Protein AF-A0A821VCJ5-F1 (afdb_monomer_lite)

pLDDT: mean 86.92, std 11.86, range [32.34, 96.31]

Radius of gyration: 21.26 Å; chains: 1; bounding box: 59×39×50 Å

Secondary structure (DSSP, 8-state):
-------TTSSGGG----PPBPHHHHHHHHHHHHHHTT----HHHHHHHHHHHHT-S-B-HHHHHHHHHHHTT--TTSPP-GGGGG--SHHHHHHHHHHHHHHHS-HHHHHHHHHHHHH-BTB--HHHHHHHHHT-HHHHHHH-SS---SS----HHHHHHHHHHTTTT------

Foldseek 3Di:
DDPPDDDPVVCPVVDDDDAFDDLVVLLVVLVVVCVVVVHDEDPVRSVVVSVLRVPAPTHDPLNSVLVSLVVVVDDNPDDDDPCVSVQHDNVSSVVVLLVVLCVVAVVVLLVLLVVVQVPDPPGDDLVRSQVVCLVDPVSLCSVQVPHDDPRRTDDSVRVVVSCVSCVVPDDDDDD

Sequence (175 aa):
INYNQLSSNDTEHLLVTVPPFEVSTVEIVYNDWLAMKKRSLSDEQRLFIRDLMEERNEILPLYMKLVFDIILTWHSYDSINIELKKLRNVDDCIRYLFNHLEKVHNRLLFIRAICYMTSCRNCISQNELEDVLSLDDEVLESVFQHYIPPVRRLPGILWTRIRNDLDEYITEKRS

Structure (mmCIF, N/CA/C/O backbone):
data_AF-A0A821VCJ5-F1
#
_entry.id   AF-A0A821VCJ5-F1
#
loop_
_atom_site.group_PDB
_atom_site.id
_atom_site.type_symbol
_atom_site.label_atom_id
_atom_site.label_alt_id
_atom_site.label_comp_id
_atom_site.label_asym_id
_atom_site.label_entity_id
_atom_site.label_seq_id
_atom_site.pdbx_PDB_ins_code
_atom_site.Cartn_x
_atom_site.Cartn_y
_atom_site.Cartn_z
_atom_site.occupancy
_atom_site.B_iso_or_equiv
_atom_site.auth_seq_id
_atom_site.auth_comp_id
_atom_site.auth_asym_id
_atom_site.auth_atom_id
_atom_site.pdbx_PDB_model_num
ATOM 1 N N . ILE A 1 1 ? -30.385 19.627 -28.552 1.00 39.03 1 ILE A N 1
ATOM 2 C CA . ILE A 1 1 ? -31.056 19.342 -27.263 1.00 39.03 1 ILE A CA 1
ATOM 3 C C . ILE A 1 1 ? -30.229 20.047 -26.197 1.00 39.03 1 ILE A C 1
ATOM 5 O O . ILE A 1 1 ? -29.035 19.792 -26.114 1.00 39.03 1 ILE A O 1
ATOM 9 N N . ASN A 1 2 ? -30.816 21.055 -25.550 1.00 32.34 2 ASN A N 1
ATOM 10 C CA . ASN A 1 2 ? -30.153 21.966 -24.611 1.00 32.34 2 ASN A CA 1
ATOM 11 C C . ASN A 1 2 ? -29.788 21.226 -23.315 1.00 32.34 2 ASN A C 1
ATOM 13 O O . ASN A 1 2 ? -30.684 20.780 -22.611 1.00 32.34 2 ASN A O 1
ATOM 17 N N . TYR A 1 3 ? -28.498 21.147 -22.983 1.00 37.41 3 TYR A N 1
ATOM 18 C CA . TYR A 1 3 ? -27.986 20.552 -21.736 1.00 37.41 3 TYR A CA 1
ATOM 19 C C . TYR A 1 3 ? -27.952 21.532 -20.542 1.00 37.41 3 TYR A C 1
ATOM 21 O O . TYR A 1 3 ? -27.331 21.242 -19.529 1.00 37.41 3 TYR A O 1
ATOM 29 N N . ASN A 1 4 ? -28.621 22.688 -20.629 1.00 47.66 4 ASN A N 1
ATOM 30 C CA . ASN A 1 4 ? -28.486 23.776 -19.645 1.00 47.66 4 ASN A CA 1
ATOM 31 C C . ASN A 1 4 ? -29.673 23.942 -18.678 1.00 47.66 4 ASN A C 1
ATOM 33 O O . ASN A 1 4 ? -29.868 25.027 -18.138 1.00 47.66 4 ASN A O 1
ATOM 37 N N . GLN A 1 5 ? -30.468 22.898 -18.435 1.00 49.53 5 GLN A N 1
ATOM 38 C CA . GLN A 1 5 ? -31.529 22.929 -17.418 1.00 49.53 5 GLN A CA 1
ATOM 39 C C . GLN A 1 5 ? -31.652 21.580 -16.699 1.00 49.53 5 GLN A C 1
ATOM 41 O O . GLN A 1 5 ? -32.649 20.882 -16.830 1.00 49.53 5 GLN A O 1
ATOM 46 N N . LEU A 1 6 ? -30.630 21.206 -15.933 1.00 47.25 6 LEU A N 1
ATOM 47 C CA . LEU A 1 6 ? -30.836 20.372 -14.750 1.00 47.25 6 LEU A CA 1
ATOM 48 C C . LEU A 1 6 ? -30.733 21.320 -13.561 1.00 47.25 6 LEU A C 1
ATOM 50 O O . LEU A 1 6 ? -29.673 21.897 -13.315 1.00 47.25 6 LEU A O 1
ATOM 54 N N . SER A 1 7 ? -31.866 21.569 -12.903 1.00 50.34 7 SER A N 1
ATOM 55 C CA . SER A 1 7 ? -31.877 22.338 -11.665 1.00 50.34 7 SER A CA 1
ATOM 56 C C . SER A 1 7 ? -31.077 21.552 -10.626 1.00 50.34 7 SER A C 1
ATOM 58 O O . SER A 1 7 ? -31.217 20.334 -10.521 1.00 50.34 7 SER A O 1
ATOM 60 N N . SER A 1 8 ? -30.225 22.231 -9.861 1.00 53.94 8 SER A N 1
ATOM 61 C CA . SER A 1 8 ? -29.384 21.607 -8.830 1.00 53.94 8 SER A CA 1
ATOM 62 C C . SER A 1 8 ? -30.179 20.856 -7.744 1.00 53.94 8 SER A C 1
ATOM 64 O O . SER A 1 8 ? -29.584 20.103 -6.982 1.00 53.94 8 SER A O 1
ATOM 66 N N . ASN A 1 9 ? -31.509 21.013 -7.705 1.00 53.78 9 ASN A N 1
ATOM 67 C CA . ASN A 1 9 ? -32.410 20.371 -6.746 1.00 53.78 9 ASN A CA 1
ATOM 68 C C . ASN A 1 9 ? -32.929 18.992 -7.201 1.00 53.78 9 ASN A C 1
ATOM 70 O O . ASN A 1 9 ? -33.400 18.220 -6.369 1.00 53.78 9 ASN A O 1
ATOM 74 N N . ASP A 1 10 ? -32.832 18.640 -8.490 1.00 55.34 10 ASP A N 1
ATOM 75 C CA . ASP A 1 10 ? -33.357 17.360 -9.003 1.00 55.34 10 ASP A CA 1
ATOM 76 C C . ASP A 1 10 ? -32.379 16.182 -8.839 1.00 55.34 10 ASP A C 1
ATOM 78 O O . ASP A 1 10 ? -32.692 15.054 -9.200 1.00 55.34 10 ASP A O 1
ATOM 82 N N . THR A 1 11 ? -31.185 16.414 -8.290 1.00 57.66 11 THR A N 1
ATOM 83 C CA . THR A 1 11 ? -30.186 15.359 -8.038 1.00 57.66 11 THR A CA 1
ATOM 84 C C . THR A 1 11 ? -29.962 15.063 -6.557 1.00 57.66 11 THR A C 1
ATOM 86 O O . THR A 1 11 ? -29.287 14.090 -6.237 1.00 57.66 11 THR A O 1
ATOM 89 N N . GLU A 1 12 ? -30.537 15.847 -5.638 1.00 59.44 12 GLU A N 1
ATOM 90 C CA . GLU A 1 12 ? -30.330 15.672 -4.189 1.00 59.44 12 GLU A CA 1
ATOM 91 C C . GLU A 1 12 ? -30.885 14.341 -3.661 1.00 59.44 12 GLU A C 1
ATOM 93 O O . GLU A 1 12 ? -30.270 13.704 -2.813 1.00 59.44 12 GLU A O 1
ATOM 98 N N . HIS A 1 13 ? -31.992 13.853 -4.226 1.00 64.44 13 HIS A N 1
ATOM 99 C CA . HIS A 1 13 ? -32.600 12.569 -3.856 1.00 64.44 13 HIS A CA 1
ATOM 100 C C . HIS A 1 13 ? -31.836 11.337 -4.379 1.00 64.44 13 HIS A C 1
ATOM 102 O O . HIS A 1 13 ? -32.213 10.207 -4.075 1.00 64.44 13 HIS A O 1
ATOM 108 N N . LEU A 1 14 ? -30.762 11.541 -5.151 1.00 76.44 14 LEU A N 1
ATOM 109 C CA . LEU A 1 14 ? -29.856 10.490 -5.631 1.00 76.44 14 LEU A CA 1
ATOM 110 C C . LEU A 1 14 ? -28.518 10.470 -4.872 1.00 76.44 14 LEU A C 1
ATOM 112 O O . LEU A 1 14 ? -27.674 9.615 -5.143 1.00 76.44 14 LEU A O 1
ATOM 116 N N . LEU A 1 15 ? -28.307 11.399 -3.936 1.00 75.75 15 LEU A N 1
ATOM 117 C CA . LEU A 1 15 ? -27.090 11.478 -3.137 1.00 75.75 15 LEU A CA 1
ATOM 118 C C . LEU A 1 15 ? -27.295 10.741 -1.814 1.00 75.75 15 LEU A C 1
ATOM 120 O O . LEU A 1 15 ? -28.145 11.100 -1.004 1.00 75.75 15 LEU A O 1
ATOM 124 N N . VAL A 1 16 ? -26.482 9.712 -1.579 1.00 79.56 16 VAL A N 1
ATOM 125 C CA . VAL A 1 16 ? -26.410 9.034 -0.283 1.00 79.56 16 VAL A CA 1
ATOM 126 C C . VAL A 1 16 ? -25.187 9.559 0.455 1.00 79.56 16 VAL A C 1
ATOM 128 O O . VAL A 1 16 ? -24.051 9.308 0.053 1.00 79.56 16 VAL A O 1
ATOM 131 N N . THR A 1 17 ? -25.411 10.300 1.538 1.00 77.19 17 THR A N 1
ATOM 132 C CA . THR A 1 17 ? -24.334 10.751 2.423 1.00 77.19 17 THR A CA 1
ATOM 133 C C . THR A 1 17 ? -23.887 9.595 3.306 1.00 77.19 17 THR A C 1
ATOM 135 O O . THR A 1 17 ? -24.695 9.039 4.050 1.00 77.19 17 THR A O 1
ATOM 138 N N . VAL A 1 18 ? -22.604 9.247 3.247 1.00 77.56 18 VAL A N 1
ATOM 139 C CA . VAL A 1 18 ? -22.009 8.250 4.142 1.00 77.56 18 VAL A CA 1
ATOM 140 C C . VAL A 1 18 ? -21.472 8.983 5.372 1.00 77.56 18 VAL A C 1
ATOM 142 O O . VAL A 1 18 ? -20.520 9.753 5.226 1.00 77.56 18 VAL A O 1
ATOM 145 N N . PRO A 1 19 ? -22.079 8.809 6.561 1.00 81.62 19 PRO A N 1
ATOM 146 C CA . PRO A 1 19 ? -21.591 9.455 7.767 1.00 81.62 19 PRO A CA 1
ATOM 147 C C . PRO A 1 19 ? -20.259 8.833 8.222 1.00 81.62 19 PRO A C 1
ATOM 149 O O . PRO A 1 19 ? -19.937 7.701 7.847 1.00 81.62 19 PRO A O 1
ATOM 152 N N . PRO A 1 20 ? -19.489 9.548 9.053 1.00 83.38 20 PRO A N 1
ATOM 153 C CA . PRO A 1 20 ? -18.315 8.993 9.715 1.00 83.38 20 PRO A CA 1
ATOM 154 C C . PRO A 1 20 ? -18.665 7.800 10.603 1.00 83.38 20 PRO A C 1
ATOM 156 O O . PRO A 1 20 ? -19.774 7.703 11.130 1.00 83.38 20 PRO A O 1
ATOM 159 N N . PHE A 1 21 ? -17.701 6.904 10.793 1.00 84.81 21 PHE A N 1
ATOM 160 C CA . PHE A 1 21 ? -17.881 5.733 11.642 1.00 84.81 21 PHE A CA 1
ATOM 161 C C . PHE A 1 21 ? -17.772 6.074 13.131 1.00 84.81 21 PHE A C 1
ATOM 163 O O . PHE A 1 21 ? -16.904 6.840 13.550 1.00 84.81 21 PHE A O 1
ATOM 170 N N . GLU A 1 22 ? -18.606 5.420 13.940 1.00 86.56 22 GLU A N 1
ATOM 171 C CA . GLU A 1 22 ? -18.414 5.327 15.388 1.00 86.56 22 GLU A CA 1
ATOM 172 C C . GLU A 1 22 ? -17.363 4.261 15.724 1.00 86.56 22 GLU A C 1
ATOM 174 O O . GLU A 1 22 ? -17.281 3.228 15.055 1.00 86.56 22 GLU A O 1
ATOM 179 N N . VAL A 1 23 ? -16.604 4.460 16.807 1.00 85.81 23 VAL A N 1
ATOM 180 C CA . VAL A 1 23 ? -15.533 3.542 17.248 1.00 85.81 23 VAL A CA 1
ATOM 181 C C . VAL A 1 23 ? -16.031 2.098 17.414 1.00 85.81 23 VAL A C 1
ATOM 183 O O . VAL A 1 23 ? -15.372 1.156 16.976 1.00 85.81 23 VAL A O 1
ATOM 186 N N . SER A 1 24 ? -17.223 1.917 17.987 1.00 85.69 24 SER A N 1
ATOM 187 C CA . SER A 1 24 ? -17.868 0.607 18.164 1.00 85.69 24 SER A CA 1
ATOM 188 C C . SER A 1 24 ? -18.103 -0.115 16.832 1.00 85.69 24 SER A C 1
ATOM 190 O O . SER A 1 24 ? -17.905 -1.325 16.727 1.00 85.69 24 SER A O 1
ATOM 192 N N . THR A 1 25 ? -18.479 0.634 15.794 1.00 89.00 25 THR A N 1
ATOM 193 C CA . THR A 1 25 ? -18.732 0.100 14.453 1.00 89.00 25 THR A CA 1
ATOM 194 C C . THR A 1 25 ? -17.425 -0.278 13.762 1.00 89.00 25 THR A C 1
ATOM 196 O O . THR A 1 25 ? -17.370 -1.303 13.085 1.00 89.00 25 THR A O 1
ATOM 199 N N . VAL A 1 26 ? -16.353 0.494 13.974 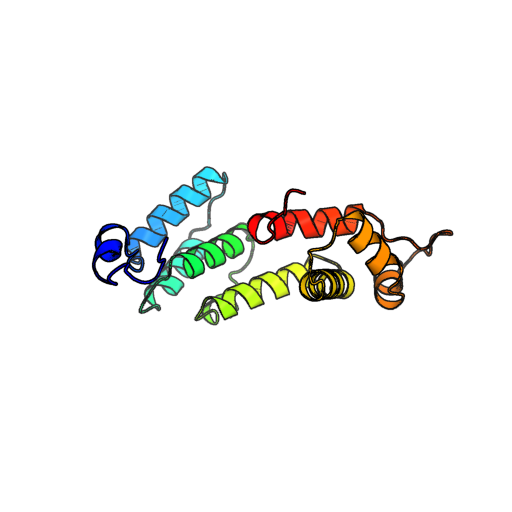1.00 89.62 26 VAL A N 1
ATOM 200 C CA . VAL A 1 26 ? -15.021 0.183 13.427 1.00 89.62 26 VAL A CA 1
ATOM 201 C C . VAL A 1 26 ? -14.539 -1.185 13.901 1.00 89.62 26 VAL A C 1
ATOM 203 O O . VAL A 1 26 ? -14.071 -1.979 13.087 1.00 89.62 26 VAL A O 1
ATOM 206 N N . GLU A 1 27 ? -14.692 -1.491 15.192 1.00 89.50 27 GLU A N 1
ATOM 207 C CA . GLU A 1 27 ? -14.272 -2.782 15.749 1.00 89.50 27 GLU A CA 1
ATOM 208 C C . GLU A 1 27 ? -15.048 -3.955 15.128 1.00 89.50 27 GLU A C 1
ATOM 210 O O . GLU A 1 27 ? -14.450 -4.975 14.780 1.00 89.50 27 GLU A O 1
ATOM 215 N N . ILE A 1 28 ? -16.361 -3.804 14.928 1.00 92.00 28 ILE A N 1
ATOM 216 C CA . ILE A 1 28 ? -17.203 -4.823 14.281 1.00 92.00 28 ILE A CA 1
ATOM 217 C C . ILE A 1 28 ? -16.731 -5.070 12.845 1.00 92.00 28 ILE A C 1
ATOM 219 O O . ILE A 1 28 ? -16.427 -6.203 12.476 1.00 92.00 28 ILE A O 1
ATOM 223 N N . VAL A 1 29 ? -16.596 -4.005 12.056 1.00 92.81 29 VAL A N 1
ATOM 224 C CA . VAL A 1 29 ? -16.210 -4.108 10.644 1.00 92.81 29 VAL A CA 1
ATOM 225 C C . VAL A 1 29 ? -14.798 -4.677 10.488 1.00 92.81 29 VAL A C 1
ATOM 227 O O . VAL A 1 29 ? -14.565 -5.506 9.611 1.00 92.81 29 VAL A O 1
ATOM 230 N N . TYR A 1 30 ? -13.848 -4.285 11.342 1.00 94.25 30 TYR A N 1
ATOM 231 C CA . TYR A 1 30 ? -12.509 -4.874 11.326 1.00 94.25 30 TYR A CA 1
ATOM 232 C C . TYR A 1 30 ? -12.531 -6.362 11.648 1.00 94.25 30 TYR A C 1
ATOM 234 O O . TYR A 1 30 ? -11.837 -7.124 10.979 1.00 94.25 30 TYR A O 1
ATOM 242 N N . ASN A 1 31 ? -13.331 -6.801 12.621 1.00 93.12 31 ASN A N 1
ATOM 243 C CA . ASN A 1 31 ? -13.468 -8.224 12.919 1.00 93.12 31 ASN A CA 1
ATOM 244 C C . ASN A 1 31 ? -14.052 -9.001 11.729 1.00 93.12 31 ASN A C 1
ATOM 246 O O . ASN A 1 31 ? -13.525 -10.063 11.388 1.00 93.12 31 ASN A O 1
ATOM 250 N N . ASP A 1 32 ? -15.061 -8.451 11.052 1.00 94.75 32 ASP A N 1
ATOM 251 C CA . ASP A 1 32 ? -15.647 -9.061 9.855 1.00 94.75 32 ASP A CA 1
ATOM 252 C C . ASP A 1 32 ? -14.623 -9.160 8.714 1.00 94.75 32 ASP A C 1
ATOM 254 O O . ASP A 1 32 ? -14.433 -10.227 8.121 1.00 94.75 32 ASP A O 1
ATOM 258 N N . TRP A 1 33 ? -13.890 -8.080 8.433 1.00 95.12 33 TRP A N 1
ATOM 259 C CA . TRP A 1 33 ? -12.867 -8.076 7.386 1.00 95.12 33 TRP A CA 1
ATOM 260 C C . TRP A 1 33 ? -11.682 -8.998 7.708 1.00 95.12 33 TRP A C 1
ATOM 262 O O . TRP A 1 33 ? -11.177 -9.690 6.818 1.00 95.12 33 TRP A O 1
ATOM 272 N N . LEU A 1 34 ? -11.252 -9.065 8.973 1.00 95.06 34 LEU A N 1
ATOM 273 C CA . LEU A 1 34 ? -10.230 -10.013 9.429 1.00 95.06 34 LEU A CA 1
ATOM 274 C C . LEU A 1 34 ? -10.690 -11.460 9.225 1.00 95.06 34 LEU A C 1
ATOM 276 O O . LEU A 1 34 ? -9.927 -12.272 8.694 1.00 95.06 34 LEU A O 1
ATOM 280 N N . ALA A 1 35 ? -11.943 -11.771 9.570 1.00 95.38 35 ALA A N 1
ATOM 281 C CA . ALA A 1 35 ? -12.524 -13.093 9.359 1.00 95.38 35 ALA A CA 1
ATOM 282 C C . ALA A 1 35 ? -12.563 -13.463 7.867 1.00 95.38 35 ALA A C 1
ATOM 284 O O . ALA A 1 35 ? -12.147 -14.565 7.496 1.00 95.38 35 ALA A O 1
ATOM 285 N N . MET A 1 36 ? -12.960 -12.530 6.993 1.00 95.00 36 MET A N 1
ATOM 286 C CA . MET A 1 36 ? -12.942 -12.725 5.535 1.00 95.00 36 MET A CA 1
ATOM 287 C C . MET A 1 36 ? -11.535 -13.023 4.999 1.00 95.00 36 MET A C 1
ATOM 289 O O . MET A 1 36 ? -11.370 -13.885 4.134 1.00 95.00 36 MET A O 1
ATOM 293 N N . LYS A 1 37 ? -10.506 -12.350 5.530 1.00 92.88 37 LYS A N 1
ATOM 294 C CA . LYS A 1 37 ? -9.096 -12.565 5.161 1.00 92.88 37 LYS A CA 1
ATOM 295 C C . LYS A 1 37 ? -8.434 -13.719 5.938 1.00 92.88 37 LYS A C 1
ATOM 297 O O . LYS A 1 37 ? -7.248 -13.969 5.738 1.00 92.88 37 LYS A O 1
ATOM 302 N N . LYS A 1 38 ? -9.178 -14.444 6.789 1.00 94.12 38 LYS A N 1
ATOM 303 C CA . LYS A 1 38 ? -8.692 -15.542 7.651 1.00 94.12 38 LYS A CA 1
ATOM 304 C C . LYS A 1 38 ? -7.520 -15.136 8.556 1.00 94.12 38 LYS A C 1
ATOM 306 O O . LYS A 1 38 ? -6.586 -15.912 8.756 1.00 94.12 38 LYS A O 1
ATOM 311 N N . ARG A 1 39 ? -7.560 -13.917 9.095 1.00 92.88 39 ARG A N 1
ATOM 312 C CA . ARG A 1 39 ? -6.567 -13.397 10.046 1.00 92.88 39 ARG A CA 1
ATOM 313 C C . ARG A 1 39 ? -7.220 -13.036 11.373 1.00 92.88 39 ARG A C 1
ATOM 315 O O . ARG A 1 39 ? -8.434 -12.912 11.479 1.00 92.88 39 ARG A O 1
ATOM 322 N N . SER A 1 40 ? -6.387 -12.863 12.389 1.00 92.38 40 SER A N 1
ATOM 323 C CA . SER A 1 40 ? -6.775 -12.391 13.714 1.00 92.38 40 SER A CA 1
ATOM 324 C C . SER A 1 40 ? -5.668 -11.518 14.286 1.00 92.38 40 SER A C 1
ATOM 326 O O . SER A 1 40 ? -4.505 -11.666 13.911 1.00 92.38 40 SER A O 1
ATOM 328 N N . LEU A 1 41 ? -6.033 -10.650 15.221 1.00 91.00 41 LEU A N 1
ATOM 329 C CA . LEU A 1 41 ? -5.101 -9.795 15.947 1.00 91.00 41 LEU A CA 1
ATOM 330 C C . LEU A 1 41 ? -4.870 -10.320 17.357 1.00 91.00 41 LEU A C 1
ATOM 332 O O . LEU A 1 41 ? -5.764 -10.943 17.934 1.00 91.00 41 LEU A O 1
ATOM 336 N N . SER A 1 42 ? -3.687 -10.041 17.905 1.00 91.88 42 SER A N 1
ATOM 337 C CA . SER A 1 42 ? -3.431 -10.237 19.333 1.00 91.88 42 SER A CA 1
ATOM 338 C C . SER A 1 42 ? -4.221 -9.230 20.173 1.00 91.88 42 SER A C 1
ATOM 340 O O . SER A 1 42 ? -4.672 -8.194 19.674 1.00 91.88 42 SER A O 1
ATOM 342 N N . ASP A 1 43 ? -4.377 -9.511 21.466 1.00 90.88 43 ASP A N 1
ATOM 343 C CA . ASP A 1 43 ? -5.101 -8.615 22.373 1.00 90.88 43 ASP A CA 1
ATOM 344 C C . ASP A 1 43 ? -4.420 -7.243 22.488 1.00 90.88 43 ASP A C 1
ATOM 346 O O . ASP A 1 43 ? -5.097 -6.216 22.506 1.00 90.88 43 ASP A O 1
ATOM 350 N N . GLU A 1 44 ? -3.084 -7.205 22.459 1.00 90.94 44 GLU A N 1
ATOM 351 C CA . GLU A 1 44 ? -2.314 -5.956 22.447 1.00 90.94 44 GLU A CA 1
ATOM 352 C C . GLU A 1 44 ? -2.573 -5.139 21.171 1.00 90.94 44 GLU A C 1
ATOM 354 O O . GLU A 1 44 ? -2.812 -3.933 21.237 1.00 90.94 44 GLU A O 1
ATOM 359 N N . GLN A 1 45 ? -2.575 -5.794 20.004 1.00 91.56 45 GLN A N 1
ATOM 360 C CA . GLN A 1 45 ? -2.851 -5.151 18.715 1.00 91.56 45 GLN A CA 1
ATOM 361 C C . GLN A 1 45 ? -4.281 -4.600 18.659 1.00 91.56 45 GLN A C 1
ATOM 363 O O . GLN A 1 45 ? -4.499 -3.494 18.164 1.00 91.56 45 GLN A O 1
ATOM 368 N N . ARG A 1 46 ? -5.252 -5.346 19.201 1.00 91.00 46 ARG A N 1
ATOM 369 C CA . ARG A 1 46 ? -6.652 -4.909 19.306 1.00 91.00 46 ARG A CA 1
ATOM 370 C C . ARG A 1 46 ? -6.797 -3.680 20.188 1.00 91.00 46 ARG A C 1
ATOM 372 O O . ARG A 1 46 ? -7.441 -2.720 19.770 1.00 91.00 46 ARG A O 1
ATOM 379 N N . LEU A 1 47 ? -6.184 -3.700 21.372 1.00 91.25 47 LEU A N 1
ATOM 380 C CA . LEU A 1 47 ? -6.224 -2.570 22.296 1.00 91.25 47 LEU A CA 1
ATOM 381 C C . LEU A 1 47 ? -5.623 -1.319 21.648 1.00 91.25 47 LEU A C 1
ATOM 383 O O . LEU A 1 47 ? -6.241 -0.263 21.662 1.00 91.25 47 LEU A O 1
ATOM 387 N N . PHE A 1 48 ? -4.482 -1.464 20.973 1.00 92.12 48 PHE A N 1
ATOM 388 C CA . PHE A 1 48 ? -3.844 -0.355 20.269 1.00 92.12 48 PHE A CA 1
ATOM 389 C C . PHE A 1 48 ? -4.729 0.274 19.188 1.00 92.12 48 PHE A C 1
ATOM 391 O O . PHE A 1 48 ? -4.775 1.497 19.061 1.00 92.12 48 PHE A O 1
ATOM 398 N N . ILE A 1 49 ? -5.417 -0.545 18.389 1.00 91.25 49 ILE A N 1
ATOM 399 C CA . ILE A 1 49 ? -6.312 -0.042 17.341 1.00 91.25 49 ILE A CA 1
ATOM 400 C C . ILE A 1 49 ? -7.513 0.667 17.958 1.00 91.25 49 ILE A C 1
ATOM 402 O O . ILE A 1 49 ? -7.912 1.712 17.451 1.00 91.25 49 ILE A O 1
ATOM 406 N N . ARG A 1 50 ? -8.071 0.128 19.048 1.00 90.88 50 ARG A N 1
ATOM 407 C CA . ARG A 1 50 ? -9.167 0.780 19.767 1.00 90.88 50 ARG A CA 1
ATOM 408 C C . ARG A 1 50 ? -8.737 2.157 20.269 1.00 90.88 50 ARG A C 1
ATOM 410 O O . ARG A 1 50 ? -9.378 3.137 19.905 1.00 90.88 50 ARG A O 1
ATOM 417 N N . ASP A 1 51 ? -7.603 2.240 20.963 1.00 90.88 51 ASP A N 1
ATOM 418 C CA . ASP A 1 51 ? -7.039 3.507 21.444 1.00 90.88 51 ASP A CA 1
ATOM 419 C C . ASP A 1 51 ? -6.827 4.506 20.290 1.00 90.88 51 ASP A C 1
ATOM 421 O O . ASP A 1 51 ? -7.169 5.684 20.392 1.00 90.88 51 ASP A O 1
ATOM 425 N N . LEU A 1 52 ? -6.294 4.035 19.154 1.00 90.56 52 LEU A N 1
ATOM 426 C CA . LEU A 1 52 ? -6.058 4.864 17.968 1.00 90.56 52 LEU A CA 1
ATOM 427 C C . LEU A 1 52 ? -7.354 5.473 17.409 1.00 90.56 52 LEU A C 1
ATOM 429 O O . LE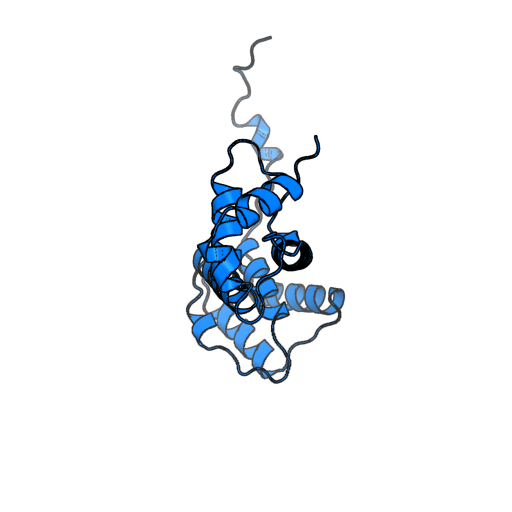U A 1 52 ? -7.330 6.599 16.906 1.00 90.56 52 LEU A O 1
ATOM 433 N N . MET A 1 53 ? -8.456 4.723 17.458 1.00 90.50 53 MET A N 1
ATOM 434 C CA . MET A 1 53 ? -9.764 5.160 16.968 1.00 90.50 53 MET A CA 1
ATOM 435 C C . MET A 1 53 ? -10.487 6.053 17.978 1.00 90.50 53 MET A C 1
ATOM 437 O O . MET A 1 53 ? -11.115 7.023 17.567 1.00 90.50 53 MET A O 1
ATOM 441 N N . GLU A 1 54 ? -10.360 5.786 19.279 1.00 90.38 54 GLU A N 1
ATOM 442 C CA . GLU A 1 54 ? -10.934 6.618 20.348 1.00 90.38 54 GLU A CA 1
ATOM 443 C C . GLU A 1 54 ? -10.316 8.021 20.406 1.00 90.38 54 GLU A C 1
ATOM 445 O O . GLU A 1 54 ? -11.006 8.994 20.697 1.00 90.38 54 GLU A O 1
ATOM 450 N N . GLU A 1 55 ? -9.032 8.161 20.065 1.00 87.81 55 GLU A N 1
ATOM 451 C CA . GLU A 1 55 ? -8.372 9.469 19.956 1.00 87.81 55 GLU A CA 1
ATOM 452 C C . GLU A 1 55 ? -8.908 10.339 18.795 1.00 87.81 55 GLU A C 1
ATOM 454 O O . GLU A 1 55 ? -8.502 11.500 18.653 1.00 87.81 55 GLU A O 1
ATOM 459 N N . ARG A 1 56 ? -9.762 9.804 17.910 1.00 84.00 56 ARG A N 1
ATOM 460 C CA . ARG A 1 56 ? -10.221 10.498 16.698 1.00 84.00 56 ARG A CA 1
ATOM 461 C C . ARG A 1 56 ? -11.578 11.156 16.915 1.00 84.00 56 ARG A C 1
ATOM 463 O O . ARG A 1 56 ? -12.518 10.541 17.396 1.00 84.00 56 ARG A O 1
ATOM 470 N N . ASN A 1 57 ? -11.694 12.402 16.456 1.00 81.62 57 ASN A N 1
ATOM 471 C CA . ASN A 1 57 ? -12.969 13.123 16.439 1.00 81.62 57 ASN A CA 1
ATOM 472 C C . ASN A 1 57 ? -13.908 12.633 15.320 1.00 81.62 57 ASN A C 1
ATOM 474 O O . ASN A 1 57 ? -15.122 12.719 15.446 1.00 81.62 57 ASN A O 1
ATOM 478 N N . GLU A 1 58 ? -13.343 12.144 14.214 1.00 84.88 58 GLU A N 1
ATOM 479 C CA . GLU A 1 58 ? -14.083 11.683 13.041 1.00 84.88 58 GLU A CA 1
ATOM 480 C C . GLU A 1 58 ? -13.310 10.545 12.360 1.00 84.88 58 GLU A C 1
ATOM 482 O O . GLU A 1 58 ? -12.102 10.664 12.131 1.00 84.88 58 GLU A O 1
ATOM 487 N N . ILE A 1 59 ? -13.992 9.440 12.039 1.00 88.50 59 ILE A N 1
ATOM 488 C CA . ILE A 1 59 ? -13.382 8.264 11.405 1.00 88.50 59 ILE A CA 1
ATOM 489 C C . ILE A 1 59 ? -13.937 8.116 9.991 1.00 88.50 59 ILE A C 1
ATOM 491 O O . ILE A 1 59 ? -15.036 7.605 9.770 1.00 88.50 59 ILE A O 1
ATOM 495 N N . LEU A 1 60 ? -13.155 8.575 9.016 1.00 90.38 60 LEU A N 1
ATOM 496 C CA . LEU A 1 60 ? -13.519 8.481 7.608 1.00 90.38 60 LEU A CA 1
ATOM 497 C C . LEU A 1 60 ? -13.412 7.025 7.110 1.00 90.38 60 LEU A C 1
ATOM 499 O O . LEU A 1 60 ? -12.423 6.354 7.423 1.00 90.38 60 LEU A O 1
ATOM 503 N N . PRO A 1 61 ? -14.342 6.554 6.256 1.00 90.06 61 PRO A N 1
ATOM 504 C CA . PRO A 1 61 ? -14.292 5.208 5.676 1.00 90.06 61 PRO A CA 1
ATOM 505 C C . PRO A 1 61 ? -12.952 4.859 5.013 1.00 90.06 61 PRO A C 1
ATOM 507 O O . PRO A 1 61 ? -12.413 3.773 5.210 1.00 90.06 61 PRO A O 1
ATOM 510 N N . LEU A 1 62 ? -12.379 5.800 4.255 1.00 90.38 62 LEU A N 1
ATOM 511 C CA . LEU A 1 62 ? -11.095 5.600 3.580 1.00 90.38 62 LEU A CA 1
ATOM 512 C C . LEU A 1 62 ? -9.937 5.479 4.576 1.00 90.38 62 LEU A C 1
ATOM 514 O O . LEU A 1 62 ? -9.078 4.621 4.412 1.00 90.38 62 LEU A O 1
ATOM 518 N N . TYR A 1 63 ? -9.928 6.305 5.625 1.00 92.06 63 TYR A N 1
ATOM 519 C CA . TYR A 1 63 ? -8.910 6.228 6.673 1.00 92.06 63 TYR A CA 1
ATOM 520 C C . TYR A 1 63 ? -8.922 4.849 7.336 1.00 92.06 63 TYR A C 1
ATOM 522 O O . TYR A 1 63 ? -7.890 4.192 7.452 1.00 92.06 63 TYR A O 1
ATOM 530 N N . MET A 1 64 ? -10.115 4.389 7.701 1.00 92.12 64 MET A N 1
ATOM 531 C CA . MET A 1 64 ? -10.334 3.073 8.279 1.00 92.12 64 MET A CA 1
ATOM 532 C C . MET A 1 64 ? -9.866 1.948 7.342 1.00 92.12 64 MET A C 1
ATOM 534 O O . MET A 1 64 ? -9.158 1.041 7.773 1.00 92.12 64 MET A O 1
ATOM 538 N N . LYS A 1 65 ? -10.185 2.015 6.044 1.00 92.81 65 LYS A N 1
ATOM 539 C CA . LYS A 1 65 ? -9.692 1.029 5.071 1.00 92.81 65 LYS A CA 1
ATOM 540 C C . LYS A 1 65 ? -8.162 1.002 5.001 1.00 92.81 65 LYS A C 1
ATOM 542 O O . LYS A 1 65 ? -7.579 -0.072 5.072 1.00 92.81 65 LYS A O 1
ATOM 547 N N . LEU A 1 66 ? -7.507 2.161 4.936 1.00 93.75 66 LEU A N 1
ATOM 548 C CA . LEU A 1 66 ? -6.044 2.221 4.859 1.00 93.75 66 LEU A CA 1
ATOM 549 C C . LEU A 1 66 ? -5.371 1.702 6.134 1.00 93.75 66 LEU A C 1
ATOM 551 O O . LEU A 1 66 ? -4.365 1.000 6.062 1.00 93.75 66 LEU A O 1
ATOM 555 N N . VAL A 1 67 ? -5.925 2.010 7.310 1.00 93.19 67 VAL A N 1
ATOM 556 C CA . VAL A 1 67 ? -5.436 1.445 8.576 1.00 93.19 67 VAL A CA 1
ATOM 557 C C . VAL A 1 67 ? -5.619 -0.071 8.596 1.00 93.19 67 VAL A C 1
ATOM 559 O O . VAL A 1 67 ? -4.710 -0.781 9.020 1.00 93.19 67 VAL A O 1
ATOM 562 N N . PHE A 1 68 ? -6.743 -0.583 8.097 1.00 93.25 68 PHE A N 1
ATOM 563 C CA . PHE A 1 68 ? -6.950 -2.021 7.948 1.00 93.25 68 PHE A CA 1
ATOM 564 C C . PHE A 1 68 ? -5.903 -2.678 7.041 1.00 93.25 68 PHE A C 1
ATOM 566 O O . PHE A 1 68 ? -5.363 -3.728 7.388 1.00 93.25 68 PHE A O 1
ATOM 573 N N . ASP A 1 69 ? -5.545 -2.041 5.930 1.00 92.19 69 ASP A N 1
ATOM 574 C CA . ASP A 1 69 ? -4.520 -2.564 5.022 1.00 92.19 69 ASP A CA 1
ATOM 575 C C . ASP A 1 69 ? -3.138 -2.602 5.680 1.00 92.19 69 ASP A C 1
ATOM 577 O O . ASP A 1 69 ? -2.396 -3.569 5.514 1.00 92.19 69 ASP A O 1
ATOM 581 N N . ILE A 1 70 ? -2.826 -1.613 6.522 1.00 91.62 70 ILE A N 1
ATOM 582 C CA . ILE A 1 70 ? -1.630 -1.638 7.372 1.00 91.62 70 ILE A CA 1
ATOM 583 C C . ILE A 1 70 ? -1.693 -2.813 8.356 1.00 91.62 70 ILE A C 1
ATOM 585 O O . ILE A 1 70 ? -0.714 -3.545 8.496 1.00 91.62 70 ILE A O 1
ATOM 589 N N . ILE A 1 71 ? -2.830 -3.027 9.018 1.00 91.56 71 ILE A N 1
ATOM 590 C CA . ILE A 1 71 ? -3.024 -4.121 9.982 1.00 91.56 71 ILE A CA 1
ATOM 591 C C . ILE A 1 71 ? -2.811 -5.490 9.322 1.00 91.56 71 ILE A C 1
ATOM 593 O O . ILE A 1 71 ? -2.228 -6.389 9.930 1.00 91.56 71 ILE A O 1
ATOM 597 N N . LEU A 1 72 ? -3.221 -5.658 8.061 1.00 89.94 72 LEU A N 1
ATOM 598 C CA . LEU A 1 72 ? -2.998 -6.897 7.315 1.00 89.94 72 LEU A CA 1
ATOM 599 C C . LEU A 1 72 ? -1.513 -7.210 7.088 1.00 89.94 72 LEU A C 1
ATOM 601 O O . LEU A 1 72 ? -1.184 -8.355 6.785 1.00 89.94 72 LEU A O 1
ATOM 605 N N . THR A 1 73 ? -0.601 -6.259 7.266 1.00 86.88 73 THR A N 1
ATOM 606 C CA . THR A 1 73 ? 0.841 -6.540 7.187 1.00 86.88 73 THR A CA 1
ATOM 607 C C . THR A 1 73 ? 1.405 -7.148 8.474 1.00 86.88 73 THR A C 1
ATOM 609 O O . THR A 1 73 ? 2.475 -7.745 8.431 1.00 86.88 73 THR A O 1
ATOM 612 N N . TRP A 1 74 ? 0.695 -7.065 9.606 1.00 90.00 74 TRP A N 1
ATOM 613 C CA . TRP A 1 74 ? 1.239 -7.468 10.905 1.00 90.00 74 TRP A CA 1
ATOM 614 C C . TRP A 1 74 ? 1.228 -8.976 11.122 1.00 90.00 74 TRP A C 1
ATOM 616 O O . TRP A 1 74 ? 0.253 -9.686 10.840 1.00 90.00 74 TRP A O 1
ATOM 626 N N . HIS A 1 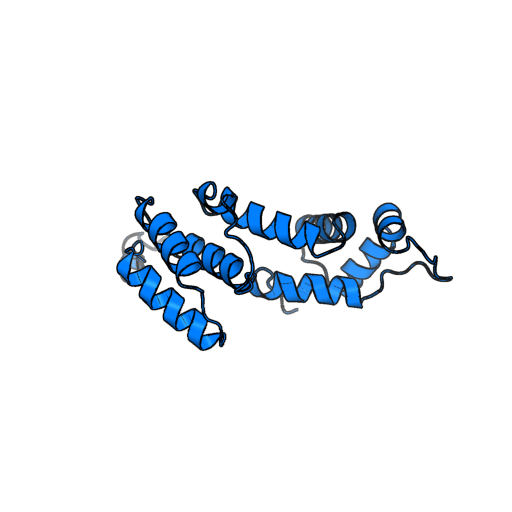75 ? 2.299 -9.458 11.732 1.00 88.38 75 HIS A N 1
ATOM 627 C CA . HIS A 1 75 ? 2.371 -10.765 12.355 1.00 88.38 75 HIS A CA 1
ATOM 628 C C . HIS A 1 75 ? 1.987 -10.682 13.836 1.00 88.38 75 HIS A C 1
ATOM 630 O O . HIS A 1 75 ? 2.051 -9.631 14.470 1.00 88.38 75 HIS A O 1
ATOM 636 N N . SER A 1 76 ? 1.598 -11.813 14.425 1.00 86.81 76 SER A N 1
ATOM 637 C CA . SER A 1 76 ? 1.211 -11.874 15.842 1.00 86.81 76 SER A CA 1
ATOM 638 C C . SER A 1 76 ? 2.368 -11.590 16.804 1.00 86.81 76 SER A C 1
ATOM 640 O O . SER A 1 76 ? 2.127 -11.283 17.965 1.00 86.81 76 SER A O 1
ATOM 642 N N . TYR A 1 77 ? 3.608 -11.747 16.335 1.00 86.25 77 TYR A N 1
ATOM 643 C CA . TYR A 1 77 ? 4.832 -11.508 17.099 1.00 86.25 77 TYR A CA 1
ATOM 644 C C . TYR A 1 77 ? 5.443 -10.125 16.843 1.00 86.25 77 TYR A C 1
ATOM 646 O O . TYR A 1 77 ? 6.450 -9.791 17.467 1.00 86.25 77 TYR A O 1
ATOM 654 N N . ASP A 1 78 ? 4.885 -9.341 15.916 1.00 85.31 78 ASP A N 1
ATOM 655 C CA . ASP A 1 78 ? 5.393 -8.001 15.648 1.00 85.31 78 ASP A CA 1
ATOM 656 C C . ASP A 1 78 ? 5.069 -7.092 16.831 1.00 85.31 78 ASP A C 1
ATOM 658 O O . ASP A 1 78 ? 3.933 -7.045 17.314 1.00 85.31 78 ASP A O 1
ATOM 662 N N . SER A 1 79 ? 6.068 -6.338 17.286 1.00 84.62 79 SER A N 1
ATOM 663 C CA . SER A 1 79 ? 5.836 -5.286 18.263 1.00 84.62 79 SER A CA 1
ATOM 664 C C . SER A 1 79 ? 5.026 -4.155 17.632 1.00 84.62 79 SER A C 1
ATOM 666 O O . SER A 1 79 ? 5.185 -3.810 16.458 1.00 84.62 79 SER A O 1
ATOM 668 N N . ILE A 1 80 ? 4.143 -3.555 18.428 1.00 85.06 80 ILE A N 1
ATOM 669 C CA . ILE A 1 80 ? 3.302 -2.453 17.969 1.00 85.06 80 ILE A CA 1
ATOM 670 C C . ILE A 1 80 ? 4.188 -1.272 17.573 1.00 85.06 80 ILE A C 1
ATOM 672 O O . ILE A 1 80 ? 4.907 -0.696 18.395 1.00 85.06 80 ILE A O 1
ATOM 676 N N . ASN A 1 81 ? 4.099 -0.871 16.306 1.00 82.56 81 ASN A N 1
ATOM 677 C CA . ASN A 1 81 ? 4.801 0.303 15.821 1.00 82.56 81 ASN A CA 1
ATOM 678 C C . ASN A 1 81 ? 4.103 1.577 16.324 1.00 82.56 81 ASN A C 1
ATOM 680 O O . ASN A 1 81 ? 3.084 2.008 15.786 1.00 82.56 81 ASN A O 1
ATOM 684 N N . ILE A 1 82 ? 4.692 2.212 17.338 1.00 82.12 82 ILE A N 1
ATOM 685 C CA . ILE A 1 82 ? 4.166 3.430 17.974 1.00 82.12 82 ILE A CA 1
ATOM 686 C C . ILE A 1 82 ? 4.034 4.592 16.972 1.00 82.12 82 ILE A C 1
ATOM 688 O O . ILE A 1 82 ? 3.205 5.482 17.167 1.00 82.12 82 ILE A O 1
ATOM 692 N N . GLU A 1 83 ? 4.786 4.586 15.865 1.00 84.25 83 GLU A N 1
ATOM 693 C CA . GLU A 1 83 ? 4.654 5.608 14.821 1.00 84.25 83 GLU A CA 1
ATOM 694 C C . GLU A 1 83 ? 3.269 5.636 14.181 1.00 84.25 83 GLU A C 1
ATOM 696 O O . GLU A 1 83 ? 2.858 6.680 13.684 1.00 84.25 83 GLU A O 1
ATOM 701 N N . LEU A 1 84 ? 2.507 4.545 14.269 1.00 86.25 84 LEU A N 1
ATOM 702 C CA . LEU A 1 84 ? 1.135 4.503 13.781 1.00 86.25 84 LEU A CA 1
ATOM 703 C C . LEU A 1 84 ? 0.201 5.469 14.519 1.00 86.25 84 LEU A C 1
ATOM 705 O O . LEU A 1 84 ? -0.752 5.967 13.925 1.00 86.25 84 LEU A O 1
ATOM 709 N N . LYS A 1 85 ? 0.517 5.841 15.769 1.00 87.31 85 LYS A N 1
ATOM 710 C CA . LYS A 1 85 ? -0.216 6.903 16.484 1.00 87.31 85 LYS A CA 1
ATOM 711 C C . LYS A 1 85 ? -0.086 8.270 15.805 1.00 87.31 85 LYS A C 1
ATOM 713 O O . LYS A 1 85 ? -0.931 9.144 15.998 1.00 87.31 85 LYS A O 1
ATOM 718 N N . LYS A 1 86 ? 0.963 8.470 14.998 1.00 88.06 86 LYS A N 1
ATOM 719 C CA . LYS A 1 86 ? 1.192 9.713 14.252 1.00 88.06 86 LYS A CA 1
ATOM 720 C C . LYS A 1 86 ? 0.308 9.826 13.006 1.00 88.06 86 LYS A C 1
ATOM 722 O O . LYS A 1 86 ? 0.224 10.921 12.469 1.00 88.06 86 LYS A O 1
ATOM 727 N N . LEU A 1 87 ? -0.348 8.750 12.556 1.00 90.62 87 LEU A N 1
ATOM 728 C CA . LEU A 1 87 ? -1.154 8.760 11.331 1.00 90.62 87 LEU A CA 1
ATOM 729 C C . LEU A 1 87 ? -2.491 9.465 11.565 1.00 90.62 87 LEU A C 1
ATOM 731 O O . LEU A 1 87 ? -3.469 8.810 11.912 1.00 90.62 87 LEU A O 1
ATOM 735 N N . ARG A 1 88 ? -2.547 10.793 11.441 1.00 87.12 88 ARG A N 1
ATOM 736 C CA . ARG A 1 88 ? -3.727 11.591 11.817 1.00 87.12 88 ARG A CA 1
ATOM 737 C C . ARG A 1 88 ? -4.778 11.673 10.716 1.00 87.12 88 ARG A C 1
ATOM 739 O O . ARG A 1 88 ? -5.942 11.901 11.029 1.00 87.12 88 ARG A O 1
ATOM 746 N N . ASN A 1 89 ? -4.381 11.497 9.464 1.00 89.00 89 ASN A N 1
ATOM 747 C CA . ASN A 1 89 ? -5.249 11.639 8.299 1.00 89.00 89 ASN A CA 1
ATOM 748 C C . ASN A 1 89 ? -4.933 10.580 7.225 1.00 89.00 89 ASN A C 1
ATOM 750 O O . ASN A 1 89 ? -4.031 9.755 7.375 1.00 89.00 89 ASN A O 1
ATOM 754 N N . VAL A 1 90 ? -5.718 10.598 6.146 1.00 91.81 90 VAL A N 1
ATOM 755 C CA . VAL A 1 90 ? -5.580 9.692 4.995 1.00 91.81 90 VAL A CA 1
ATOM 756 C C . VAL A 1 90 ? -4.196 9.811 4.346 1.00 91.81 90 VAL A C 1
ATOM 758 O O . VAL A 1 90 ? -3.576 8.789 4.062 1.00 91.81 90 VAL A O 1
ATOM 761 N N . ASP A 1 91 ? -3.684 11.030 4.162 1.00 93.12 91 ASP A N 1
ATOM 762 C CA . ASP A 1 91 ? -2.359 11.278 3.581 1.00 93.12 91 ASP A CA 1
ATOM 763 C C . ASP A 1 91 ? -1.239 10.613 4.385 1.00 93.12 91 ASP A C 1
ATOM 765 O O . ASP A 1 91 ? -0.332 10.015 3.802 1.00 93.12 91 ASP A O 1
ATOM 769 N N . ASP A 1 92 ? -1.303 10.674 5.716 1.00 93.44 92 ASP A N 1
ATOM 770 C CA . ASP A 1 92 ? -0.325 10.016 6.579 1.00 93.44 92 ASP A CA 1
ATOM 771 C C . ASP A 1 92 ? -0.350 8.496 6.367 1.00 93.44 92 ASP A C 1
ATOM 773 O O . ASP A 1 92 ? 0.705 7.870 6.237 1.00 93.44 92 ASP A O 1
ATOM 777 N N . CYS A 1 93 ? -1.545 7.898 6.283 1.00 93.19 93 CYS A N 1
ATOM 778 C CA . CYS A 1 93 ? -1.706 6.469 6.010 1.00 93.19 93 CYS A CA 1
ATOM 779 C C . CYS A 1 93 ? -1.141 6.077 4.639 1.00 93.19 93 CYS A C 1
ATOM 781 O O . CYS A 1 93 ? -0.422 5.083 4.541 1.00 93.19 93 CYS A O 1
ATOM 783 N N . ILE A 1 94 ? -1.408 6.870 3.596 1.00 93.06 94 ILE A N 1
ATOM 784 C CA . ILE A 1 94 ? -0.866 6.635 2.250 1.00 93.06 94 ILE A CA 1
ATOM 785 C C . ILE A 1 94 ? 0.664 6.694 2.283 1.00 93.06 94 ILE A C 1
ATOM 787 O O . ILE A 1 94 ? 1.329 5.778 1.797 1.00 93.06 94 ILE A O 1
ATOM 791 N N . ARG A 1 95 ? 1.246 7.726 2.909 1.00 93.25 95 ARG A N 1
ATOM 792 C CA . ARG A 1 95 ? 2.706 7.848 3.057 1.00 93.25 95 ARG A CA 1
ATOM 793 C C . ARG A 1 95 ? 3.292 6.661 3.811 1.00 93.25 95 ARG A C 1
ATOM 795 O O . ARG A 1 95 ? 4.347 6.165 3.429 1.00 93.25 95 ARG A O 1
ATOM 802 N N . TYR A 1 96 ? 2.623 6.199 4.864 1.00 92.81 96 TYR A N 1
ATOM 803 C CA . TYR A 1 96 ? 3.059 5.032 5.623 1.00 92.81 96 TYR A CA 1
ATOM 804 C C . TYR A 1 96 ? 3.097 3.769 4.754 1.00 92.81 96 TYR A C 1
ATOM 806 O O . TYR A 1 96 ? 4.117 3.081 4.732 1.00 92.81 96 TYR A O 1
ATOM 814 N N . LEU A 1 97 ? 2.023 3.494 4.010 1.00 91.88 97 LEU A N 1
ATOM 815 C CA . LEU A 1 97 ? 1.932 2.342 3.110 1.00 91.88 97 LEU A CA 1
ATOM 816 C C . LEU A 1 97 ? 3.010 2.388 2.022 1.00 91.88 97 LEU A C 1
ATOM 818 O O . LEU A 1 97 ? 3.719 1.406 1.819 1.00 91.88 97 LEU A O 1
ATOM 822 N N . PHE A 1 98 ? 3.211 3.541 1.384 1.00 92.25 98 PHE A N 1
ATOM 823 C CA . PHE A 1 98 ? 4.243 3.698 0.355 1.00 92.25 98 PHE A CA 1
ATOM 824 C C . PHE A 1 98 ? 5.653 3.527 0.932 1.00 92.25 98 PHE A C 1
ATOM 826 O O . PHE A 1 98 ? 6.463 2.800 0.363 1.00 92.25 98 PHE A O 1
ATOM 833 N N . ASN A 1 99 ? 5.931 4.098 2.108 1.00 92.00 99 ASN A N 1
ATOM 834 C CA . ASN A 1 99 ? 7.205 3.900 2.805 1.00 92.00 99 ASN A CA 1
ATOM 835 C C . ASN A 1 99 ? 7.444 2.432 3.190 1.00 92.00 99 ASN A C 1
ATOM 837 O O . ASN A 1 99 ? 8.592 1.994 3.273 1.00 92.00 99 ASN A O 1
ATOM 841 N N . HIS A 1 100 ? 6.383 1.679 3.485 1.00 89.88 100 HIS A N 1
ATOM 842 C CA . HIS A 1 100 ? 6.476 0.247 3.745 1.00 89.88 100 HIS A CA 1
ATOM 843 C C . HIS A 1 100 ? 6.816 -0.521 2.461 1.00 89.88 100 HIS A C 1
ATOM 845 O O . HIS A 1 100 ? 7.785 -1.281 2.452 1.00 89.88 100 HIS A O 1
ATOM 851 N N . LEU A 1 101 ? 6.101 -0.261 1.364 1.00 92.12 101 LEU A N 1
ATOM 852 C CA . LEU A 1 101 ? 6.354 -0.890 0.063 1.00 92.12 101 LEU A CA 1
ATOM 853 C C . LEU A 1 101 ? 7.758 -0.575 -0.477 1.00 92.12 101 LEU A C 1
ATOM 855 O O . LEU A 1 101 ? 8.434 -1.465 -0.990 1.00 92.12 101 LEU A O 1
ATOM 859 N N . GLU A 1 102 ? 8.256 0.646 -0.267 1.00 92.44 102 GLU A N 1
ATOM 860 C CA . GLU A 1 102 ? 9.641 1.026 -0.579 1.00 92.44 102 GLU A CA 1
ATOM 861 C C . GLU A 1 102 ? 10.690 0.164 0.139 1.00 92.44 102 GLU A C 1
ATOM 863 O O . GLU A 1 102 ? 11.795 0.006 -0.377 1.00 92.44 102 GLU A O 1
ATOM 868 N N . LYS A 1 103 ? 10.379 -0.362 1.332 1.00 89.69 103 LYS A N 1
ATOM 869 C CA . LYS A 1 103 ? 11.283 -1.225 2.113 1.00 89.69 103 LYS A CA 1
ATOM 870 C C . LYS A 1 103 ? 11.150 -2.698 1.740 1.00 89.69 103 LYS A C 1
ATOM 872 O O . LYS A 1 103 ? 12.138 -3.424 1.809 1.00 89.69 103 LYS A O 1
ATOM 877 N N . VAL A 1 104 ? 9.936 -3.139 1.408 1.00 91.44 104 VAL A N 1
ATOM 878 C CA . VAL A 1 104 ? 9.652 -4.519 0.980 1.00 91.44 104 VAL A CA 1
ATOM 879 C C . VAL A 1 104 ? 10.269 -4.793 -0.390 1.00 91.44 104 VAL A C 1
ATOM 881 O O . VAL A 1 104 ? 10.825 -5.865 -0.632 1.00 91.44 104 VAL A O 1
ATOM 884 N N . HIS A 1 105 ? 10.197 -3.813 -1.285 1.00 93.38 105 HIS A N 1
ATOM 885 C CA . HIS A 1 105 ? 10.792 -3.884 -2.609 1.00 93.38 105 HIS A CA 1
ATOM 886 C C . HIS A 1 105 ? 12.168 -3.217 -2.646 1.00 93.38 105 HIS A C 1
ATOM 888 O O . HIS A 1 105 ? 12.629 -2.595 -1.692 1.00 93.38 105 HIS A O 1
ATOM 894 N N . ASN A 1 106 ? 12.842 -3.315 -3.792 1.00 92.88 106 ASN A N 1
ATOM 895 C CA . ASN A 1 106 ? 13.959 -2.422 -4.052 1.00 92.88 106 ASN A CA 1
ATOM 896 C C . ASN A 1 106 ? 13.412 -0.987 -4.139 1.00 92.88 106 ASN A C 1
ATOM 898 O O . ASN A 1 106 ? 12.619 -0.676 -5.029 1.00 92.88 106 ASN A O 1
ATOM 902 N N . ARG A 1 107 ? 13.842 -0.132 -3.206 1.00 94.69 107 ARG A N 1
ATOM 903 C CA . ARG A 1 107 ? 13.366 1.247 -3.067 1.00 94.69 107 ARG A CA 1
ATOM 904 C C . ARG A 1 107 ? 13.428 2.035 -4.371 1.00 94.69 107 ARG A C 1
ATOM 906 O O . ARG A 1 107 ? 12.453 2.684 -4.736 1.00 94.69 107 ARG A O 1
ATOM 913 N N . LEU A 1 108 ? 14.562 1.985 -5.068 1.00 95.31 108 LEU A N 1
ATOM 914 C CA . LEU A 1 108 ? 14.747 2.753 -6.295 1.00 95.31 108 LEU A CA 1
ATOM 915 C C . LEU A 1 108 ? 13.820 2.244 -7.401 1.00 95.31 108 LEU A C 1
ATOM 917 O O . LEU A 1 108 ? 13.135 3.045 -8.033 1.00 95.31 108 LEU A O 1
ATOM 921 N N . LEU A 1 109 ? 13.739 0.922 -7.573 1.00 95.81 109 LEU A N 1
ATOM 922 C CA . LEU A 1 109 ? 12.820 0.290 -8.518 1.00 95.81 109 LEU A CA 1
ATOM 923 C C . LEU A 1 109 ? 11.362 0.689 -8.245 1.00 95.81 109 LEU A C 1
ATOM 925 O O . LEU A 1 109 ? 10.656 1.072 -9.174 1.00 95.81 109 LEU A O 1
ATOM 929 N N . PHE A 1 110 ? 10.918 0.619 -6.986 1.00 96.31 110 PHE A N 1
ATOM 930 C CA . PHE A 1 110 ? 9.550 0.969 -6.604 1.00 96.31 110 PHE A CA 1
ATOM 931 C C . PHE A 1 110 ? 9.243 2.439 -6.908 1.00 96.31 110 PHE A C 1
ATOM 933 O O . PHE A 1 110 ? 8.284 2.730 -7.619 1.00 96.31 110 PHE A O 1
ATOM 940 N N . ILE A 1 111 ? 10.092 3.364 -6.442 1.00 95.81 111 ILE A N 1
ATOM 941 C CA . ILE A 1 111 ? 9.909 4.804 -6.675 1.00 95.8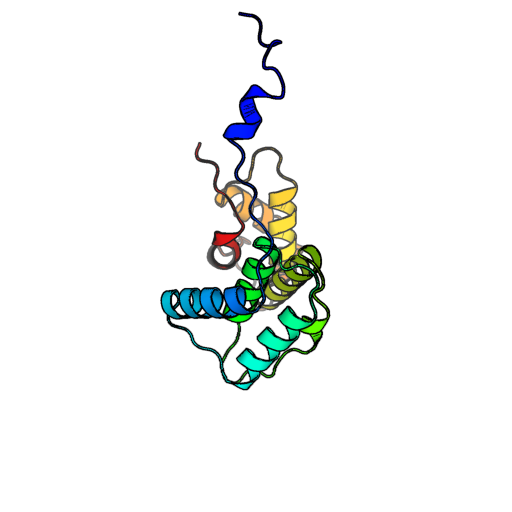1 111 ILE A CA 1
ATOM 942 C C . ILE A 1 111 ? 9.861 5.102 -8.176 1.00 95.81 111 ILE A C 1
ATOM 944 O O . ILE A 1 111 ? 8.942 5.779 -8.636 1.00 95.81 111 ILE A O 1
ATOM 948 N N . ARG A 1 112 ? 10.816 4.581 -8.957 1.00 96.25 112 ARG A N 1
ATOM 949 C CA . ARG A 1 112 ? 10.878 4.817 -10.407 1.00 96.25 112 ARG A CA 1
ATOM 950 C C . ARG A 1 112 ? 9.654 4.252 -11.121 1.00 96.25 112 ARG A C 1
ATOM 952 O O . ARG A 1 112 ? 9.082 4.954 -11.949 1.00 96.25 112 ARG A O 1
ATOM 959 N N . ALA A 1 113 ? 9.190 3.058 -10.748 1.00 95.19 113 ALA A N 1
ATOM 960 C CA . ALA A 1 113 ? 7.969 2.477 -11.303 1.00 95.19 113 ALA A CA 1
ATOM 961 C C . ALA A 1 113 ? 6.753 3.393 -11.079 1.00 95.19 113 ALA A C 1
ATOM 963 O O . ALA A 1 113 ? 6.066 3.742 -12.039 1.00 95.19 113 ALA A O 1
ATOM 964 N N . ILE A 1 114 ? 6.536 3.869 -9.847 1.00 94.38 114 ILE A N 1
ATOM 965 C CA . ILE A 1 114 ? 5.442 4.803 -9.532 1.00 94.38 114 ILE A CA 1
ATOM 966 C C . ILE A 1 114 ? 5.604 6.138 -10.274 1.00 94.38 114 ILE A C 1
ATOM 968 O O . ILE A 1 114 ? 4.633 6.669 -10.821 1.00 94.38 114 ILE A O 1
ATOM 972 N N . CYS A 1 115 ? 6.819 6.688 -10.340 1.00 94.69 115 CYS A N 1
ATOM 973 C CA . CYS A 1 115 ? 7.087 7.934 -11.060 1.00 94.69 115 CYS A CA 1
ATOM 974 C C . CYS A 1 115 ? 6.763 7.807 -12.551 1.00 94.69 115 CYS A C 1
ATOM 976 O O . CYS A 1 115 ? 6.127 8.698 -13.112 1.00 94.69 115 CYS A O 1
ATOM 978 N N . TYR A 1 116 ? 7.154 6.706 -13.194 1.00 94.19 116 TYR A N 1
ATOM 979 C CA . TYR A 1 116 ? 6.834 6.477 -14.599 1.00 94.19 116 TYR A CA 1
ATOM 980 C C . TYR A 1 116 ? 5.330 6.304 -14.810 1.00 94.19 116 TYR A C 1
ATOM 982 O O . TYR A 1 116 ? 4.767 6.987 -15.664 1.00 94.19 116 TYR A O 1
ATOM 990 N N . MET A 1 117 ? 4.651 5.508 -13.978 1.00 92.25 117 MET A N 1
ATOM 991 C CA . MET A 1 117 ? 3.194 5.343 -14.058 1.00 92.25 117 MET A CA 1
ATOM 992 C C . MET A 1 117 ? 2.435 6.668 -13.920 1.00 92.25 117 MET A C 1
ATOM 994 O O . MET A 1 117 ? 1.494 6.916 -14.671 1.00 92.25 117 MET A O 1
ATOM 998 N N . THR A 1 118 ? 2.850 7.526 -12.985 1.00 92.00 118 THR A N 1
ATOM 999 C CA . THR A 1 118 ? 2.196 8.821 -12.720 1.00 92.00 118 THR A CA 1
ATOM 1000 C C . THR A 1 118 ? 2.564 9.910 -13.731 1.00 92.00 118 THR A C 1
ATOM 1002 O O . THR A 1 118 ? 1.794 10.849 -13.923 1.00 92.00 118 THR A O 1
ATOM 1005 N N . SER A 1 119 ? 3.705 9.785 -14.415 1.00 92.75 119 SER A N 1
ATOM 1006 C CA . SER A 1 119 ? 4.131 10.719 -15.470 1.00 92.75 119 SER A CA 1
ATOM 1007 C C . SER A 1 119 ? 3.467 10.442 -16.826 1.00 92.75 119 SER A C 1
ATOM 1009 O O . SER A 1 119 ? 3.426 11.321 -17.693 1.00 92.75 119 SER A O 1
ATOM 1011 N N . CYS A 1 120 ? 2.949 9.230 -17.041 1.00 88.81 120 CYS A N 1
ATOM 1012 C CA . CYS A 1 120 ? 2.301 8.838 -18.289 1.00 88.81 120 CYS A CA 1
ATOM 1013 C C . CYS A 1 120 ? 0.906 9.465 -18.440 1.00 88.81 120 CYS A C 1
ATOM 1015 O O . CYS A 1 120 ? 0.036 9.316 -17.589 1.00 88.81 120 CYS A O 1
ATOM 1017 N N . ARG A 1 121 ? 0.649 10.109 -19.587 1.00 85.56 121 ARG A N 1
ATOM 1018 C CA . ARG A 1 121 ? -0.651 10.751 -19.873 1.00 85.56 121 ARG A CA 1
ATOM 1019 C C . ARG A 1 121 ? -1.795 9.765 -20.135 1.00 85.56 121 ARG A C 1
ATOM 1021 O O . ARG A 1 121 ? -2.933 10.071 -19.807 1.00 85.56 121 ARG A O 1
ATOM 1028 N N . ASN A 1 122 ? -1.505 8.617 -20.753 1.00 82.19 122 ASN A N 1
ATOM 1029 C CA . ASN A 1 122 ? -2.512 7.688 -21.287 1.00 82.19 122 ASN A CA 1
ATOM 1030 C C . ASN A 1 122 ? -2.432 6.284 -20.664 1.00 82.19 122 ASN A C 1
ATOM 1032 O O . ASN A 1 122 ? -2.767 5.308 -21.332 1.00 82.19 122 ASN A O 1
ATOM 1036 N N . CYS A 1 123 ? -2.024 6.193 -19.393 1.00 86.44 123 CYS A N 1
ATOM 1037 C CA . CYS A 1 123 ? -1.600 4.945 -18.745 1.00 86.44 123 CYS A CA 1
ATOM 1038 C C . CYS A 1 123 ? -0.340 4.356 -19.411 1.00 86.44 123 CYS A C 1
ATOM 1040 O O . CYS A 1 123 ? 0.139 4.861 -20.426 1.00 86.44 123 CYS A O 1
ATOM 1042 N N . ILE A 1 124 ? 0.226 3.323 -18.795 1.00 90.88 124 ILE A N 1
ATOM 1043 C CA . ILE A 1 124 ? 1.388 2.594 -19.307 1.00 90.88 124 ILE A CA 1
ATOM 1044 C C . ILE A 1 124 ? 1.085 1.101 -19.229 1.00 90.88 124 ILE A C 1
ATOM 1046 O O . ILE A 1 124 ? 0.549 0.631 -18.222 1.00 90.88 124 ILE A O 1
ATOM 1050 N N . SER A 1 125 ? 1.363 0.359 -20.298 1.00 91.44 125 SER A N 1
ATOM 1051 C CA . SER A 1 125 ? 1.223 -1.096 -20.272 1.00 91.44 125 SER A CA 1
ATOM 1052 C C . SER A 1 125 ? 2.343 -1.737 -19.452 1.00 91.44 125 SER A C 1
ATOM 1054 O O . SER A 1 125 ? 3.404 -1.150 -19.243 1.00 91.44 125 SER A O 1
ATOM 1056 N N . GLN A 1 126 ? 2.130 -2.979 -19.013 1.00 90.50 126 GLN A N 1
ATOM 1057 C CA . GLN A 1 126 ? 3.156 -3.727 -18.286 1.00 90.50 126 GLN A CA 1
ATOM 1058 C C . GLN A 1 126 ? 4.467 -3.834 -19.083 1.00 90.50 126 GLN A C 1
ATOM 1060 O O . GLN A 1 126 ? 5.532 -3.594 -18.526 1.00 90.50 126 GLN A O 1
ATOM 1065 N N . ASN A 1 127 ? 4.386 -4.146 -20.380 1.00 92.19 127 ASN A N 1
ATOM 1066 C CA . ASN A 1 127 ? 5.574 -4.286 -21.223 1.00 92.19 127 ASN A CA 1
ATOM 1067 C C . ASN A 1 127 ? 6.315 -2.954 -21.374 1.00 92.19 127 ASN A C 1
ATOM 1069 O O . ASN A 1 127 ? 7.531 -2.924 -21.233 1.00 92.19 127 ASN A O 1
ATOM 1073 N N . GLU A 1 128 ? 5.593 -1.851 -21.597 1.00 93.94 128 GLU A N 1
ATOM 1074 C CA . GLU A 1 128 ? 6.207 -0.522 -21.702 1.00 93.94 128 GLU A CA 1
ATOM 1075 C C . GLU A 1 128 ? 6.869 -0.099 -20.390 1.00 93.94 128 GLU A C 1
ATOM 1077 O O . GLU A 1 128 ? 7.963 0.457 -20.413 1.00 93.94 128 GLU A O 1
ATOM 1082 N N . LEU A 1 129 ? 6.239 -0.373 -19.244 1.00 94.19 129 LEU A N 1
ATOM 1083 C CA . LEU A 1 129 ? 6.822 -0.055 -17.944 1.00 94.19 129 LEU A CA 1
ATOM 1084 C C . LEU A 1 129 ? 8.088 -0.879 -17.690 1.00 94.19 129 LEU A C 1
ATOM 1086 O O . LEU A 1 129 ? 9.096 -0.326 -17.255 1.00 94.19 129 LEU A O 1
ATOM 1090 N N . GLU A 1 130 ? 8.062 -2.179 -17.991 1.00 94.56 130 GLU A N 1
ATOM 1091 C CA . GLU A 1 130 ? 9.244 -3.041 -17.900 1.00 94.56 130 GLU A CA 1
ATOM 1092 C C . GLU A 1 130 ? 10.360 -2.585 -18.848 1.00 94.56 130 GLU A C 1
ATOM 1094 O O . GLU A 1 130 ? 11.529 -2.599 -18.458 1.00 94.56 130 GLU A O 1
ATOM 1099 N N . ASP A 1 131 ? 10.021 -2.151 -20.063 1.00 94.31 131 ASP A N 1
ATOM 1100 C CA . ASP A 1 131 ? 10.985 -1.640 -21.035 1.00 94.31 131 ASP A CA 1
ATOM 1101 C C . ASP A 1 131 ? 11.599 -0.312 -20.557 1.00 94.31 131 ASP A C 1
ATOM 1103 O O . ASP A 1 131 ? 12.820 -0.183 -20.550 1.00 94.31 131 ASP A O 1
ATOM 1107 N N . VAL A 1 132 ? 10.797 0.643 -20.069 1.00 94.94 132 VAL A N 1
ATOM 1108 C CA . VAL A 1 132 ? 11.294 1.925 -19.530 1.00 94.94 132 VAL A CA 1
ATOM 1109 C C . VAL A 1 132 ? 12.172 1.710 -18.296 1.00 94.94 132 VAL A C 1
ATOM 1111 O O . VAL A 1 132 ? 13.250 2.292 -18.208 1.00 94.94 132 VAL A O 1
ATOM 1114 N N . LEU A 1 133 ? 11.772 0.832 -17.372 1.00 95.25 133 LEU A N 1
ATOM 1115 C CA . LEU A 1 133 ? 12.591 0.480 -16.206 1.00 95.25 133 LEU A CA 1
ATOM 1116 C C . LEU A 1 133 ? 13.881 -0.252 -16.595 1.00 95.25 133 LEU A C 1
ATOM 1118 O O . LEU A 1 133 ? 14.882 -0.143 -15.895 1.00 95.25 133 LEU A O 1
ATOM 1122 N N . SER A 1 134 ? 13.875 -0.983 -17.712 1.00 95.12 134 SER A N 1
ATOM 1123 C CA . SER A 1 134 ? 15.078 -1.619 -18.261 1.00 95.12 134 SER A CA 1
ATOM 1124 C C . SER A 1 134 ? 16.033 -0.629 -18.932 1.00 95.12 134 SER A C 1
ATOM 1126 O O . SER A 1 134 ? 17.162 -1.004 -19.234 1.00 95.12 134 SER A O 1
ATOM 1128 N N . LEU A 1 135 ? 15.600 0.608 -19.185 1.00 94.38 135 LEU A N 1
ATOM 1129 C CA . LEU A 1 135 ? 16.441 1.686 -19.714 1.00 94.38 135 LEU A CA 1
ATOM 1130 C C . LEU A 1 135 ? 17.005 2.596 -18.609 1.00 94.38 135 LEU A C 1
ATOM 1132 O O . LEU A 1 135 ? 17.843 3.445 -18.901 1.00 94.38 135 LEU A O 1
ATOM 1136 N N . ASP A 1 136 ? 16.555 2.441 -17.361 1.00 95.25 136 ASP A N 1
ATOM 1137 C CA . ASP A 1 136 ? 17.063 3.192 -16.212 1.00 95.25 136 ASP A CA 1
ATOM 1138 C C . 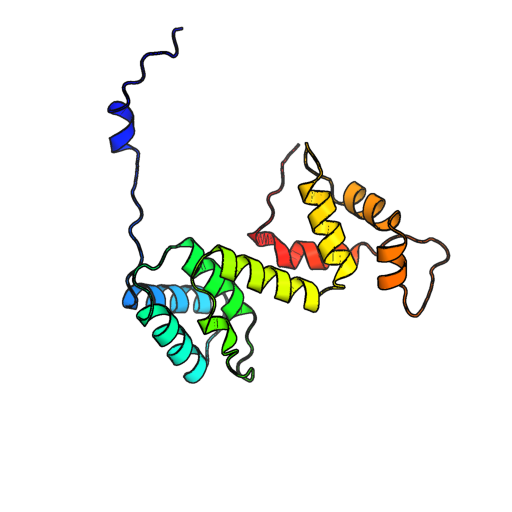ASP A 1 136 ? 18.284 2.471 -15.615 1.00 95.25 136 ASP A C 1
ATOM 1140 O O . ASP A 1 136 ? 18.164 1.467 -14.906 1.00 95.25 136 ASP A O 1
ATOM 1144 N N . ASP A 1 137 ? 19.478 2.985 -15.924 1.00 93.44 137 ASP A N 1
ATOM 1145 C CA . ASP A 1 137 ? 20.748 2.414 -15.464 1.00 93.44 137 ASP A CA 1
ATOM 1146 C C . ASP A 1 137 ? 20.852 2.368 -13.931 1.00 93.44 137 ASP A C 1
ATOM 1148 O O . ASP A 1 137 ? 21.360 1.382 -13.392 1.00 93.44 137 ASP A O 1
ATOM 1152 N N . GLU A 1 138 ? 20.328 3.373 -13.216 1.00 95.19 138 GLU A N 1
ATOM 1153 C CA . GLU A 1 138 ? 20.362 3.397 -11.749 1.00 95.19 138 GLU A CA 1
ATOM 1154 C C . GLU A 1 138 ? 19.474 2.279 -11.179 1.00 95.19 138 GLU A C 1
ATOM 1156 O O . GLU A 1 138 ? 19.861 1.572 -10.242 1.00 95.19 138 GLU A O 1
ATOM 1161 N N . VAL A 1 139 ? 18.289 2.069 -11.768 1.00 95.12 139 VAL A N 1
ATOM 1162 C CA . VAL A 1 139 ? 17.396 0.961 -11.389 1.00 95.12 139 VAL A CA 1
ATOM 1163 C C . VAL A 1 139 ? 18.083 -0.375 -11.621 1.00 95.12 139 VAL A C 1
ATOM 1165 O O . VAL A 1 139 ? 18.107 -1.211 -10.713 1.00 95.12 139 VAL A O 1
ATOM 1168 N N . LEU A 1 140 ? 18.663 -0.584 -12.801 1.00 94.12 140 LEU A N 1
ATOM 1169 C CA . LEU A 1 140 ? 19.337 -1.834 -13.135 1.00 94.12 140 LEU A CA 1
ATOM 1170 C C . LEU A 1 140 ? 20.529 -2.112 -12.218 1.00 94.12 140 LEU A C 1
ATOM 1172 O O . LEU A 1 140 ? 20.677 -3.243 -11.756 1.00 94.12 140 LEU A O 1
ATOM 1176 N N . GLU A 1 141 ? 21.341 -1.101 -11.911 1.00 92.88 141 GLU A N 1
ATOM 1177 C CA . GLU A 1 141 ? 22.458 -1.225 -10.972 1.00 92.88 141 GLU A CA 1
ATOM 1178 C C . GLU A 1 141 ? 21.968 -1.596 -9.567 1.00 92.88 141 GLU A C 1
ATOM 1180 O O . GLU A 1 141 ? 22.529 -2.480 -8.916 1.00 9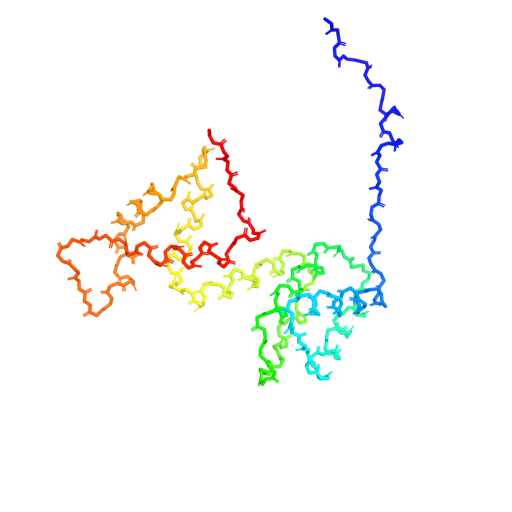2.88 141 GLU A O 1
ATOM 1185 N N . SER A 1 142 ? 20.853 -1.006 -9.124 1.00 93.31 142 SER A N 1
ATOM 1186 C CA . SER A 1 142 ? 20.265 -1.332 -7.825 1.00 93.31 142 SER A CA 1
ATOM 1187 C C . SER A 1 142 ? 19.721 -2.766 -7.748 1.00 93.31 142 SER A C 1
ATOM 1189 O O . SER A 1 142 ? 19.699 -3.351 -6.662 1.00 93.31 142 SER A O 1
ATOM 1191 N N . VAL A 1 143 ? 19.274 -3.333 -8.874 1.00 92.25 143 VAL A N 1
ATOM 1192 C CA . VAL A 1 143 ? 18.707 -4.688 -8.973 1.00 92.25 143 VAL A CA 1
ATOM 1193 C C . VAL A 1 143 ? 19.805 -5.743 -9.142 1.00 92.25 143 VAL A C 1
ATOM 1195 O O . VAL A 1 143 ? 19.759 -6.795 -8.502 1.00 92.25 143 VAL A O 1
ATOM 1198 N N . PHE A 1 144 ? 20.809 -5.475 -9.975 1.00 91.31 144 PHE A N 1
ATOM 1199 C CA . PHE A 1 144 ? 21.864 -6.416 -10.356 1.00 91.31 144 PHE A CA 1
ATOM 1200 C C . PHE A 1 144 ? 23.149 -6.230 -9.537 1.00 91.31 144 PHE A C 1
ATOM 1202 O O . PHE A 1 144 ? 24.243 -6.111 -10.082 1.00 91.31 144 PHE A O 1
ATOM 1209 N N . GLN A 1 145 ? 23.031 -6.266 -8.207 1.00 87.19 145 GLN A N 1
ATOM 1210 C CA . GLN A 1 145 ? 24.159 -5.999 -7.296 1.00 87.19 145 GLN A CA 1
ATOM 1211 C C . GLN A 1 145 ? 25.246 -7.086 -7.309 1.00 87.19 145 GLN A C 1
ATOM 1213 O O . GLN A 1 145 ? 26.409 -6.813 -7.021 1.00 87.19 145 GLN A O 1
ATOM 1218 N N . HIS A 1 146 ? 24.876 -8.334 -7.609 1.00 85.94 146 HIS A N 1
ATOM 1219 C CA . HIS A 1 146 ? 25.780 -9.490 -7.504 1.00 85.94 146 HIS A CA 1
ATOM 1220 C C . HIS A 1 146 ? 26.115 -10.144 -8.846 1.00 85.94 146 HIS A C 1
ATOM 1222 O O . HIS A 1 146 ? 27.105 -10.865 -8.951 1.00 85.94 146 HIS A O 1
ATOM 1228 N N . TYR A 1 147 ? 25.290 -9.922 -9.868 1.00 84.19 147 TYR A N 1
ATOM 1229 C CA . TYR A 1 147 ? 25.457 -10.521 -11.185 1.00 84.19 147 TYR A CA 1
ATOM 1230 C C . TYR A 1 147 ? 24.842 -9.623 -12.249 1.00 84.19 147 TYR A C 1
ATOM 1232 O O . TYR A 1 147 ? 23.659 -9.298 -12.173 1.00 84.19 147 TYR A O 1
ATOM 1240 N N . ILE A 1 148 ? 25.640 -9.279 -13.258 1.00 84.06 148 ILE A N 1
ATOM 1241 C CA . ILE A 1 148 ? 25.192 -8.503 -14.411 1.00 84.06 148 ILE A CA 1
ATOM 1242 C C . ILE A 1 148 ? 24.858 -9.489 -15.538 1.00 84.06 148 ILE A C 1
ATOM 1244 O O . ILE A 1 148 ? 25.762 -10.179 -16.021 1.00 84.06 148 ILE A O 1
ATOM 1248 N N . PRO A 1 149 ? 23.590 -9.578 -15.973 1.00 85.94 149 PRO A N 1
ATOM 1249 C CA . PRO A 1 149 ? 23.215 -10.460 -17.068 1.00 85.94 149 PRO A CA 1
ATOM 1250 C C . PRO A 1 149 ? 23.794 -9.972 -18.409 1.00 85.94 149 PRO A C 1
ATOM 1252 O O . PRO A 1 149 ? 23.987 -8.767 -18.595 1.00 85.94 149 PRO A O 1
ATOM 1255 N N . PRO A 1 150 ? 24.008 -10.875 -19.389 1.00 85.69 150 PRO A N 1
ATOM 1256 C CA . PRO A 1 150 ? 24.461 -10.504 -20.732 1.00 85.69 150 PRO A CA 1
ATOM 1257 C C . PRO A 1 150 ? 23.498 -9.551 -21.449 1.00 85.69 150 PRO A C 1
ATOM 1259 O O . PRO A 1 150 ? 23.923 -8.713 -22.237 1.00 85.69 150 PRO A O 1
ATOM 1262 N N . VAL A 1 151 ? 22.198 -9.676 -21.159 1.00 86.31 151 VAL A N 1
ATOM 1263 C CA . VAL A 1 151 ? 21.151 -8.755 -21.607 1.00 86.31 151 VAL A CA 1
ATOM 1264 C C . VAL A 1 151 ? 20.605 -8.040 -20.381 1.00 86.31 151 VAL A C 1
ATOM 1266 O O . VAL A 1 151 ? 20.001 -8.664 -19.507 1.00 86.31 151 VAL A O 1
ATOM 1269 N N . ARG A 1 152 ? 20.821 -6.727 -20.317 1.00 84.88 152 ARG A N 1
ATOM 1270 C CA . ARG A 1 152 ? 20.345 -5.872 -19.228 1.00 84.88 152 ARG A CA 1
ATOM 1271 C C . ARG A 1 152 ? 18.861 -5.565 -19.419 1.00 84.88 152 ARG A C 1
ATOM 1273 O O . ARG A 1 152 ? 18.501 -4.592 -20.067 1.00 84.88 152 ARG A O 1
ATOM 1280 N N . ARG A 1 153 ? 18.007 -6.443 -18.893 1.00 91.38 153 ARG A N 1
ATOM 1281 C CA . ARG A 1 153 ? 16.549 -6.270 -18.851 1.00 91.38 153 ARG A CA 1
ATOM 1282 C C . ARG A 1 153 ? 16.053 -6.532 -17.438 1.00 91.38 153 ARG A C 1
ATOM 1284 O O . ARG A 1 153 ? 16.525 -7.469 -16.791 1.00 91.38 153 ARG A O 1
ATOM 1291 N N . LEU A 1 154 ? 15.098 -5.730 -16.973 1.00 92.62 154 LEU A N 1
ATOM 1292 C CA . LEU A 1 154 ? 14.442 -5.948 -15.692 1.00 92.62 154 LEU A CA 1
ATOM 1293 C C . LEU A 1 154 ? 13.776 -7.338 -15.687 1.00 92.62 154 LEU A C 1
ATOM 1295 O O . LEU A 1 154 ? 13.009 -7.657 -16.600 1.00 92.62 154 LEU A O 1
ATOM 1299 N N . PRO A 1 155 ? 14.021 -8.182 -14.671 1.00 91.12 155 PRO A N 1
ATOM 1300 C CA . PRO A 1 155 ? 13.270 -9.418 -14.514 1.00 91.12 155 PRO A CA 1
ATOM 1301 C C . PRO A 1 155 ? 11.792 -9.100 -14.232 1.00 91.12 155 PRO A C 1
ATOM 1303 O O . PRO A 1 155 ? 11.476 -8.556 -13.174 1.00 91.12 155 PRO A O 1
ATOM 1306 N N . GLY A 1 156 ? 10.876 -9.479 -15.133 1.00 90.38 156 GLY A N 1
ATOM 1307 C CA . GLY A 1 156 ? 9.441 -9.140 -15.027 1.00 90.38 156 GLY A CA 1
ATOM 1308 C C . GLY A 1 156 ? 8.756 -9.606 -13.730 1.00 90.38 156 GLY A C 1
ATOM 1309 O O . GLY A 1 156 ? 7.766 -9.024 -13.283 1.00 90.38 156 GLY A O 1
ATOM 1310 N N . ILE A 1 157 ? 9.328 -10.602 -13.041 1.00 92.62 157 ILE A N 1
ATOM 1311 C CA . ILE A 1 157 ? 8.868 -11.033 -11.712 1.00 92.62 157 ILE A CA 1
ATOM 1312 C C . ILE A 1 157 ? 8.960 -9.922 -10.654 1.00 92.62 157 ILE A C 1
ATOM 1314 O O . ILE A 1 157 ? 8.145 -9.899 -9.734 1.00 92.62 157 ILE A O 1
ATOM 1318 N N . LEU A 1 158 ? 9.923 -8.999 -10.766 1.00 93.62 158 LEU A N 1
ATOM 1319 C CA . LEU A 1 158 ? 10.079 -7.903 -9.806 1.00 93.62 158 LEU A CA 1
ATOM 1320 C C . LEU A 1 158 ? 8.913 -6.921 -9.911 1.00 93.62 158 LEU A C 1
ATOM 1322 O O . LEU A 1 158 ? 8.307 -6.587 -8.896 1.00 93.62 158 LEU A O 1
ATOM 1326 N N . TRP A 1 159 ? 8.556 -6.529 -11.136 1.00 92.62 159 TRP A N 1
ATOM 1327 C CA . TRP A 1 159 ? 7.375 -5.704 -11.378 1.00 92.62 159 TRP A CA 1
ATOM 1328 C C . TRP A 1 159 ? 6.086 -6.434 -10.986 1.00 92.62 159 TRP A C 1
ATOM 1330 O O . TRP A 1 159 ? 5.242 -5.858 -10.311 1.00 92.62 159 TRP A O 1
ATOM 1340 N N . THR A 1 160 ? 5.960 -7.720 -11.322 1.00 93.69 160 THR A N 1
ATOM 1341 C CA . THR A 1 160 ? 4.776 -8.521 -10.962 1.00 93.69 160 THR A CA 1
ATOM 1342 C C . THR A 1 160 ? 4.516 -8.513 -9.452 1.00 93.69 160 THR A C 1
ATOM 1344 O O . THR A 1 160 ? 3.372 -8.384 -9.029 1.00 93.69 160 THR A O 1
ATOM 1347 N N . ARG A 1 161 ? 5.566 -8.604 -8.623 1.00 94.06 161 ARG A N 1
ATOM 1348 C CA . ARG A 1 161 ? 5.432 -8.508 -7.159 1.00 94.06 161 ARG A CA 1
ATOM 1349 C C . ARG A 1 161 ? 4.948 -7.129 -6.713 1.00 94.06 161 ARG A C 1
ATOM 1351 O O . ARG A 1 161 ? 3.996 -7.064 -5.950 1.00 94.06 161 ARG A O 1
ATOM 1358 N N . ILE A 1 162 ? 5.553 -6.058 -7.233 1.00 94.31 162 ILE A N 1
ATOM 1359 C CA . ILE A 1 162 ? 5.141 -4.676 -6.929 1.00 94.31 162 ILE A CA 1
ATOM 1360 C C . ILE A 1 162 ? 3.673 -4.452 -7.310 1.00 94.31 162 ILE A C 1
ATOM 1362 O O . ILE A 1 162 ? 2.905 -3.908 -6.525 1.00 94.31 162 ILE A O 1
ATOM 1366 N N . ARG A 1 163 ? 3.269 -4.900 -8.503 1.00 92.44 163 ARG A N 1
ATOM 1367 C CA . ARG A 1 163 ? 1.887 -4.795 -8.977 1.00 92.44 163 ARG A CA 1
ATOM 1368 C C . ARG A 1 163 ? 0.916 -5.525 -8.054 1.00 92.44 163 ARG A C 1
ATOM 1370 O O . ARG A 1 163 ? -0.111 -4.951 -7.725 1.00 92.44 163 ARG A O 1
ATOM 1377 N N . ASN A 1 164 ? 1.234 -6.751 -7.638 1.00 92.06 164 ASN A N 1
ATOM 1378 C CA . ASN A 1 164 ? 0.367 -7.526 -6.748 1.00 92.06 164 ASN A CA 1
ATOM 1379 C C . ASN A 1 164 ? 0.166 -6.833 -5.393 1.00 92.06 164 ASN A C 1
ATOM 1381 O O . ASN A 1 164 ? -0.944 -6.831 -4.871 1.00 92.06 164 ASN A O 1
ATOM 1385 N N . ASP A 1 165 ? 1.214 -6.215 -4.847 1.00 91.62 165 ASP A N 1
ATOM 1386 C CA . ASP A 1 165 ? 1.126 -5.488 -3.574 1.00 91.62 165 ASP A CA 1
ATOM 1387 C C . ASP A 1 165 ? 0.385 -4.141 -3.717 1.00 91.62 165 ASP A C 1
ATOM 1389 O O . ASP A 1 165 ? -0.102 -3.580 -2.734 1.00 91.62 165 ASP A O 1
ATOM 1393 N N . LEU A 1 166 ? 0.251 -3.635 -4.947 1.00 91.00 166 LEU A N 1
ATOM 1394 C CA . LEU A 1 166 ? -0.488 -2.420 -5.295 1.00 91.00 166 LEU A CA 1
ATOM 1395 C C . LEU A 1 166 ? -1.868 -2.686 -5.920 1.00 91.00 166 LEU A C 1
ATOM 1397 O O . LEU A 1 166 ? -2.528 -1.732 -6.328 1.00 91.00 166 LEU A O 1
ATOM 1401 N N . ASP A 1 167 ? -2.306 -3.943 -6.013 1.00 87.31 167 ASP A N 1
ATOM 1402 C CA . ASP A 1 167 ? -3.475 -4.352 -6.806 1.00 87.31 167 ASP A CA 1
ATOM 1403 C C . ASP A 1 167 ? -4.756 -3.602 -6.403 1.00 87.31 167 ASP A C 1
ATOM 1405 O O . ASP A 1 167 ? -5.484 -3.101 -7.253 1.00 87.31 167 ASP A O 1
ATOM 1409 N N . GLU A 1 168 ? -4.980 -3.412 -5.098 1.00 85.00 168 GLU A N 1
ATOM 1410 C CA . GLU A 1 168 ? -6.150 -2.680 -4.585 1.00 85.00 168 GLU A CA 1
ATOM 1411 C C . GLU A 1 168 ? -6.073 -1.150 -4.823 1.00 85.00 168 GLU A C 1
ATOM 1413 O O . GLU A 1 168 ? -7.070 -0.448 -4.644 1.00 85.00 168 GLU A O 1
ATOM 1418 N N . TYR A 1 169 ? -4.915 -0.621 -5.240 1.00 88.12 169 TYR A N 1
ATOM 1419 C CA . TYR A 1 169 ? -4.658 0.816 -5.424 1.00 88.12 169 TYR A CA 1
ATOM 1420 C C . TYR A 1 169 ? -4.465 1.238 -6.884 1.00 88.12 169 TYR A C 1
ATOM 1422 O O . TYR A 1 169 ? -4.485 2.434 -7.186 1.00 88.12 169 TYR A O 1
ATOM 1430 N N . ILE A 1 170 ? -4.265 0.285 -7.794 1.00 88.69 170 ILE A N 1
ATOM 1431 C CA . ILE A 1 170 ? -4.086 0.548 -9.222 1.00 88.69 170 ILE A CA 1
ATOM 1432 C C . ILE A 1 170 ? -5.363 0.148 -9.957 1.00 88.69 170 ILE A C 1
ATOM 1434 O O . ILE A 1 170 ? -6.034 -0.818 -9.619 1.00 88.69 170 ILE A O 1
ATOM 1438 N N . THR A 1 171 ? -5.707 0.904 -10.996 1.00 86.69 171 THR A N 1
ATOM 1439 C CA . THR A 1 171 ? -6.824 0.564 -11.881 1.00 86.69 171 THR A CA 1
ATOM 1440 C C . THR A 1 171 ? -6.318 0.279 -13.283 1.00 86.69 171 THR A C 1
ATOM 1442 O O . THR A 1 171 ? -5.421 0.949 -13.797 1.00 86.69 171 THR A O 1
ATOM 1445 N N . GLU A 1 172 ? -6.908 -0.729 -13.915 1.00 84.88 172 GLU A N 1
ATOM 1446 C CA . GLU A 1 172 ? -6.597 -1.093 -15.290 1.00 84.88 172 GLU A CA 1
ATOM 1447 C C . GLU A 1 172 ? -7.614 -0.488 -16.244 1.00 84.88 172 GLU A C 1
ATOM 1449 O O . GLU A 1 172 ? -8.827 -0.678 -16.118 1.00 84.88 172 GLU A O 1
ATOM 1454 N N . LYS A 1 173 ? -7.109 0.209 -17.259 1.00 81.25 173 LYS A N 1
ATOM 1455 C CA . LYS A 1 173 ? -7.935 0.679 -18.361 1.00 81.25 173 LYS A CA 1
ATOM 1456 C C . LYS A 1 173 ? -8.023 -0.420 -19.416 1.00 81.25 173 LYS A C 1
ATOM 1458 O O . LYS A 1 173 ? -7.040 -0.706 -20.096 1.00 81.25 173 LYS A O 1
ATOM 1463 N N . ARG A 1 174 ? -9.207 -1.016 -19.584 1.00 70.12 174 ARG A N 1
ATOM 1464 C CA . ARG A 1 174 ? -9.471 -1.884 -20.741 1.00 70.12 174 ARG A CA 1
ATOM 1465 C C . ARG A 1 174 ? -9.413 -1.038 -22.014 1.00 70.12 174 ARG A C 1
ATOM 1467 O O . ARG A 1 174 ? -10.069 0.002 -22.086 1.00 70.12 174 ARG A O 1
ATOM 1474 N N . SER A 1 175 ? -8.588 -1.476 -22.961 1.00 58.97 175 SER A N 1
ATOM 1475 C CA . SER A 1 175 ? -8.538 -0.955 -24.332 1.00 58.97 175 SER A CA 1
ATOM 1476 C C . SER A 1 175 ? -9.404 -1.807 -25.246 1.00 58.97 175 SER A C 1
ATOM 1478 O O . SER A 1 175 ? -9.516 -3.021 -24.960 1.00 58.97 175 SER A O 1
#